Protein AF-A0A939KUZ9-F1 (afdb_monomer)

Sequence (72 aa):
MSKIDYVTMSDQQLRQYFLEHRYDEAAFKAYLDRRRARSPKIITTANDPDFDAKIIAAIRQQMSDNLNIPQQ

Mean predicted aligned error: 9.17 Å

pLDDT: mean 80.92, std 14.19, range [37.25, 95.5]

Solvent-accessible surface area (backbone atoms only — not comparable to full-atom values): 4570 Å² total; per-residue (Å²): 133,84,81,82,64,75,80,82,44,51,76,65,53,42,50,51,50,26,73,76,38,75,84,41,64,68,47,48,50,53,46,50,54,53,57,64,67,53,69,79,79,80,78,74,54,98,85,43,93,55,37,70,61,44,52,54,51,50,52,51,48,53,50,49,60,68,66,65,60,78,92,122

Radius of gyration: 16.59 Å; Cα contacts (8 Å, |Δi|>4): 26; chains: 1; bounding box: 35×27×45 Å

Foldseek 3Di:
DDPDDLPPDDLVRLVVVCVVCVVPVVSVVSNVVVVVVPDPDDQDDPPDPCVVVSVVVVVVVVVVVVVPDPPD

Structure (mmCIF, N/CA/C/O backbone):
data_AF-A0A939KUZ9-F1
#
_entry.id   AF-A0A939KUZ9-F1
#
loop_
_atom_site.group_PDB
_atom_site.id
_atom_site.type_symbol
_atom_site.label_atom_id
_atom_site.label_alt_id
_atom_site.label_comp_id
_atom_site.label_asym_id
_atom_site.label_entity_id
_atom_site.label_seq_id
_atom_site.pdbx_PDB_ins_code
_atom_site.Cartn_x
_atom_site.Cartn_y
_atom_site.Cartn_z
_atom_site.occupancy
_atom_site.B_iso_or_equiv
_atom_site.auth_seq_id
_atom_site.auth_comp_id
_atom_site.auth_asym_id
_atom_site.auth_atom_id
_atom_site.pdbx_PDB_model_num
ATOM 1 N N . MET A 1 1 ? -21.792 3.646 23.926 1.00 41.09 1 MET A N 1
ATOM 2 C CA . MET A 1 1 ? -20.637 3.249 23.093 1.00 41.09 1 MET A CA 1
ATOM 3 C C . MET A 1 1 ? -20.845 3.833 21.710 1.00 41.09 1 MET A C 1
ATOM 5 O O . MET A 1 1 ? -21.742 3.381 21.006 1.00 41.09 1 MET A O 1
ATOM 9 N N . SER A 1 2 ? -20.108 4.886 21.363 1.00 54.03 2 SER A N 1
ATOM 10 C CA . SER A 1 2 ? -20.151 5.456 20.014 1.00 54.03 2 SER A CA 1
ATOM 11 C C . SER A 1 2 ? -19.521 4.453 19.055 1.00 54.03 2 SER A C 1
ATOM 13 O O . SER A 1 2 ? -18.377 4.053 19.255 1.00 54.03 2 SER A O 1
ATOM 15 N N . LYS A 1 3 ? -20.284 3.989 18.061 1.00 63.62 3 LYS A N 1
ATOM 16 C CA . LYS A 1 3 ? -19.748 3.137 16.998 1.00 63.62 3 LYS A CA 1
ATOM 17 C C . LYS A 1 3 ? -18.777 3.988 16.185 1.00 63.62 3 LYS A C 1
ATOM 19 O O . LYS A 1 3 ? -19.197 4.969 15.581 1.00 63.62 3 LYS A O 1
ATOM 24 N N . ILE A 1 4 ? -17.494 3.642 16.223 1.00 72.00 4 ILE A N 1
ATOM 25 C CA . ILE A 1 4 ? -16.493 4.220 15.327 1.00 72.00 4 ILE A CA 1
ATOM 26 C C . ILE A 1 4 ? -16.886 3.804 13.905 1.00 72.00 4 ILE A C 1
ATOM 28 O O . ILE A 1 4 ? -17.059 2.615 13.634 1.00 72.00 4 ILE A O 1
ATOM 32 N N . ASP A 1 5 ? -17.071 4.773 13.012 1.00 77.69 5 ASP A N 1
ATOM 33 C CA . ASP A 1 5 ? -17.377 4.503 11.609 1.00 77.69 5 ASP A CA 1
ATOM 34 C C . 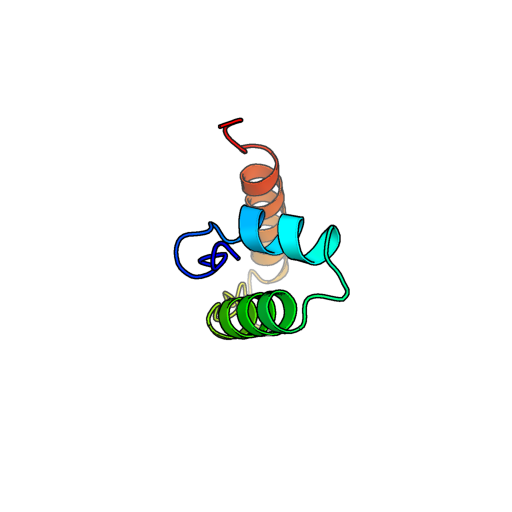ASP A 1 5 ? -16.085 4.481 10.785 1.00 77.69 5 ASP A C 1
ATOM 36 O O . ASP A 1 5 ? -15.592 5.505 10.312 1.00 77.69 5 ASP A O 1
ATOM 40 N N . TYR A 1 6 ? -15.533 3.282 10.606 1.00 77.44 6 TYR A N 1
ATOM 41 C CA . TYR A 1 6 ? -14.319 3.060 9.818 1.00 77.44 6 TYR A CA 1
ATOM 42 C C . TYR A 1 6 ? -14.512 3.304 8.308 1.00 77.44 6 TYR A C 1
ATOM 44 O O . TYR A 1 6 ? -13.524 3.374 7.574 1.00 77.44 6 TYR A O 1
ATOM 52 N N . VAL A 1 7 ? -15.755 3.413 7.818 1.00 71.50 7 VAL A N 1
ATOM 53 C CA . VAL A 1 7 ? -16.060 3.605 6.388 1.00 71.50 7 VAL A CA 1
ATOM 54 C C . VAL A 1 7 ? -15.790 5.047 5.971 1.00 71.50 7 VAL A C 1
ATOM 56 O O . VAL A 1 7 ? -15.245 5.290 4.892 1.00 71.50 7 VAL A O 1
ATOM 59 N N . THR A 1 8 ? -16.132 5.994 6.845 1.00 79.69 8 THR A N 1
ATOM 60 C CA . THR A 1 8 ? -15.970 7.435 6.598 1.00 79.69 8 THR A CA 1
ATOM 61 C C . THR A 1 8 ? -14.536 7.924 6.797 1.00 79.69 8 THR A C 1
ATOM 63 O O . THR A 1 8 ? -14.171 8.969 6.260 1.00 79.69 8 THR A O 1
ATOM 66 N N . MET A 1 9 ? -13.699 7.157 7.505 1.00 82.75 9 MET A N 1
ATOM 67 C CA . MET A 1 9 ? -12.285 7.480 7.699 1.00 82.75 9 MET A CA 1
ATOM 68 C C . MET A 1 9 ? -11.493 7.416 6.389 1.00 82.75 9 MET A C 1
ATOM 70 O O . MET A 1 9 ? -11.668 6.518 5.555 1.00 82.75 9 MET A O 1
ATOM 74 N N . SER A 1 10 ? -10.551 8.349 6.237 1.00 81.50 10 SER A N 1
ATOM 75 C CA . SER A 1 10 ? -9.529 8.258 5.197 1.00 81.50 10 SER A CA 1
ATOM 76 C C . SER A 1 10 ? -8.607 7.058 5.447 1.00 81.50 10 SER A C 1
ATOM 78 O O . SER A 1 10 ? -8.476 6.567 6.570 1.00 81.50 10 SER A O 1
ATOM 80 N N . ASP A 1 11 ? -7.911 6.597 4.404 1.00 81.12 11 ASP A N 1
ATOM 81 C CA . ASP A 1 11 ? -6.945 5.495 4.529 1.00 81.12 11 ASP A CA 1
ATOM 82 C C . ASP A 1 11 ? -5.873 5.775 5.596 1.00 81.12 11 ASP A C 1
ATOM 84 O O . ASP A 1 11 ? -5.438 4.869 6.309 1.00 81.12 11 ASP A O 1
ATOM 88 N N . GLN A 1 12 ? -5.447 7.036 5.711 1.00 81.56 12 GLN A N 1
ATOM 89 C CA . GLN A 1 12 ? -4.454 7.463 6.694 1.00 81.56 12 GLN A CA 1
ATOM 90 C C . GLN A 1 12 ? -5.029 7.463 8.109 1.00 81.56 12 GLN A C 1
ATOM 92 O O . GLN A 1 12 ? -4.370 6.964 9.017 1.00 81.56 12 GLN A O 1
ATOM 97 N N . GLN A 1 13 ? -6.258 7.955 8.286 1.00 85.12 13 GLN A N 1
ATOM 98 C CA . GLN A 1 13 ? -6.940 7.961 9.582 1.00 85.12 13 GLN A CA 1
ATOM 99 C C . GLN A 1 13 ? -7.192 6.539 10.083 1.00 85.12 13 GLN A C 1
ATOM 101 O O . GLN A 1 13 ? -6.867 6.228 11.225 1.00 85.12 13 GLN A O 1
ATOM 106 N N . LEU A 1 14 ? -7.675 5.647 9.214 1.00 86.81 14 LEU A N 1
ATOM 107 C CA . LEU A 1 14 ? -7.900 4.246 9.561 1.00 86.81 14 LEU A CA 1
ATOM 108 C C . LEU A 1 14 ? -6.589 3.529 9.913 1.00 86.81 14 LEU A C 1
ATOM 110 O O . LEU A 1 14 ? -6.540 2.750 10.863 1.00 86.81 14 LEU A O 1
ATOM 114 N N . ARG A 1 15 ? -5.507 3.813 9.175 1.00 85.38 15 ARG A N 1
ATOM 115 C CA . ARG A 1 15 ? -4.173 3.280 9.479 1.00 85.38 15 ARG A CA 1
ATOM 116 C C . ARG A 1 15 ? -3.660 3.785 10.827 1.00 85.38 15 ARG A C 1
ATOM 118 O O . ARG A 1 15 ? -3.161 2.976 11.602 1.00 85.38 15 ARG A O 1
ATOM 125 N N . GLN A 1 16 ? -3.745 5.089 11.086 1.00 86.88 16 GLN A N 1
ATOM 126 C CA . GLN A 1 16 ? -3.281 5.694 12.335 1.00 86.88 16 GLN A CA 1
ATOM 127 C C . GLN A 1 16 ? -4.062 5.133 13.526 1.00 86.88 16 GLN A C 1
ATOM 129 O O . GLN A 1 16 ? -3.456 4.600 14.451 1.00 86.88 16 GLN A O 1
ATOM 134 N N . TYR A 1 17 ? -5.392 5.119 13.425 1.00 88.75 17 TYR A N 1
ATOM 135 C CA . TYR A 1 17 ? -6.275 4.550 14.437 1.00 88.75 17 TYR A CA 1
ATOM 136 C C . TYR A 1 17 ? -5.938 3.080 14.722 1.00 88.75 17 TYR A C 1
ATOM 138 O O . TYR A 1 17 ? -5.780 2.690 15.874 1.00 88.75 17 TYR A O 1
ATOM 146 N N . PHE A 1 18 ? -5.748 2.254 13.687 1.00 85.19 18 PHE A N 1
ATOM 147 C CA . PHE A 1 18 ? -5.332 0.861 13.872 1.00 85.19 18 PHE A CA 1
ATOM 148 C C . PHE A 1 18 ? -3.972 0.740 14.587 1.00 85.19 18 PHE A C 1
ATOM 150 O O . PHE A 1 18 ? -3.799 -0.122 15.449 1.00 85.19 18 PHE A O 1
ATOM 157 N N . LEU A 1 19 ? -2.995 1.591 14.253 1.00 86.38 19 LEU A N 1
ATOM 158 C CA . LEU A 1 19 ? -1.675 1.570 14.893 1.00 86.38 19 LEU A CA 1
ATOM 159 C C . LEU A 1 19 ? -1.731 1.966 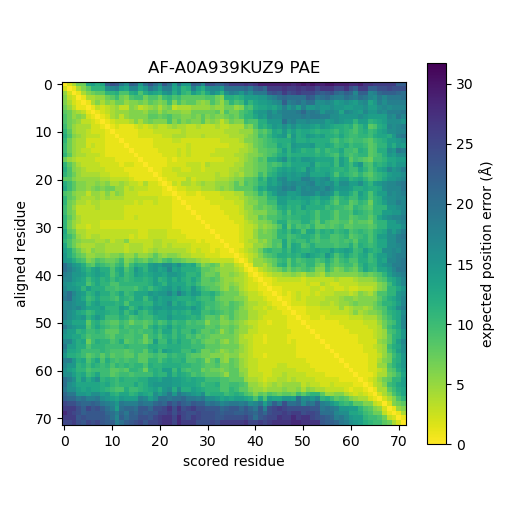16.372 1.00 86.38 19 LEU A C 1
ATOM 161 O O . LEU A 1 19 ? -0.935 1.440 17.157 1.00 86.38 19 LEU A O 1
ATOM 165 N N . GLU A 1 20 ? -2.653 2.858 16.729 1.00 88.50 20 GLU A N 1
ATOM 166 C CA . GLU A 1 20 ? -2.914 3.314 18.096 1.00 88.50 20 GLU A CA 1
ATOM 167 C C . GLU A 1 20 ? -3.797 2.332 18.878 1.00 88.50 20 GLU A C 1
ATOM 169 O O . GLU A 1 20 ? -3.690 2.247 20.101 1.00 88.50 20 GLU A O 1
ATOM 174 N N . HIS A 1 21 ? -4.661 1.568 18.205 1.00 88.44 21 HIS A N 1
ATOM 175 C CA . HIS A 1 21 ? -5.632 0.647 18.808 1.00 88.44 21 HIS A CA 1
ATOM 176 C C . HIS A 1 21 ? -5.450 -0.769 18.255 1.00 88.44 21 HIS A C 1
ATOM 178 O O . HIS A 1 21 ? -6.349 -1.372 17.676 1.00 88.44 21 HIS A O 1
ATOM 184 N N . ARG A 1 22 ? -4.254 -1.330 18.466 1.00 81.31 22 ARG A N 1
ATOM 185 C CA . ARG A 1 22 ? -3.834 -2.613 17.868 1.00 81.31 22 ARG A CA 1
ATOM 186 C C . ARG A 1 22 ? -4.645 -3.839 18.298 1.00 81.31 22 ARG A C 1
ATOM 188 O O . ARG A 1 22 ? -4.541 -4.872 17.647 1.00 81.31 22 ARG A O 1
ATOM 195 N N . TYR A 1 23 ? -5.415 -3.732 19.379 1.00 87.00 23 TYR A N 1
ATOM 196 C CA . TYR A 1 23 ? -6.303 -4.788 19.878 1.00 87.00 23 TYR A CA 1
ATOM 197 C C . TYR A 1 23 ? -7.751 -4.643 19.377 1.00 87.00 23 TYR A C 1
ATOM 199 O O . TYR A 1 23 ? -8.589 -5.485 19.686 1.00 87.00 23 TYR A O 1
ATOM 207 N N . ASP A 1 24 ? -8.062 -3.589 18.614 1.00 88.38 24 ASP A N 1
ATOM 208 C CA . ASP A 1 24 ? -9.364 -3.409 17.974 1.00 88.38 24 ASP A CA 1
ATOM 209 C C . ASP A 1 24 ? -9.429 -4.262 16.693 1.00 88.38 24 ASP A C 1
ATOM 211 O O . ASP A 1 24 ? -8.965 -3.872 15.616 1.00 88.38 24 ASP A O 1
ATOM 215 N N . GLU A 1 25 ? -9.996 -5.466 16.812 1.00 87.12 25 GLU A N 1
ATOM 216 C CA . GLU A 1 25 ? -10.168 -6.390 15.684 1.00 87.12 25 GLU A CA 1
ATOM 217 C C . GLU A 1 25 ? -11.038 -5.807 14.562 1.00 87.12 25 GLU A C 1
ATOM 219 O O . GLU A 1 25 ? -10.815 -6.118 13.387 1.00 87.12 25 GLU A O 1
ATOM 224 N N . ALA A 1 26 ? -12.008 -4.947 14.891 1.00 86.94 26 ALA A N 1
ATOM 225 C CA . ALA A 1 26 ? -12.866 -4.319 13.892 1.00 86.94 26 ALA A CA 1
ATOM 226 C C . ALA A 1 26 ? -12.064 -3.320 13.046 1.00 86.94 26 ALA A C 1
ATOM 228 O O . ALA A 1 26 ? -12.162 -3.341 11.815 1.00 86.94 26 ALA A O 1
ATOM 229 N N . ALA A 1 27 ? -11.198 -2.528 13.683 1.00 86.12 27 ALA A N 1
ATOM 230 C CA . ALA A 1 27 ? -10.268 -1.641 12.990 1.00 86.12 27 ALA A CA 1
ATOM 231 C C . ALA A 1 27 ? -9.254 -2.412 12.135 1.00 86.12 27 ALA A C 1
ATOM 233 O O . ALA A 1 27 ? -8.984 -2.030 10.993 1.00 86.12 27 ALA A O 1
ATOM 234 N N . PHE A 1 28 ? -8.729 -3.529 12.648 1.00 86.25 28 PHE A N 1
ATOM 235 C CA . PHE A 1 28 ? -7.819 -4.385 11.888 1.00 86.25 28 PHE A CA 1
ATOM 236 C C . PHE A 1 28 ? -8.481 -4.947 10.626 1.00 86.25 28 PHE A C 1
ATOM 238 O O . PHE A 1 28 ? -7.904 -4.884 9.536 1.00 86.25 28 PHE A O 1
ATOM 245 N N . LYS A 1 29 ? -9.712 -5.454 10.752 1.00 88.06 29 LYS A N 1
ATOM 246 C CA . LYS A 1 29 ? -10.472 -6.002 9.626 1.00 88.06 29 LYS A CA 1
ATOM 247 C C . LYS A 1 29 ? -10.795 -4.930 8.586 1.00 88.06 29 LYS A C 1
ATOM 249 O O . LYS A 1 29 ? -10.531 -5.145 7.405 1.00 88.06 29 LYS A O 1
ATOM 254 N N . ALA A 1 30 ? -11.257 -3.758 9.021 1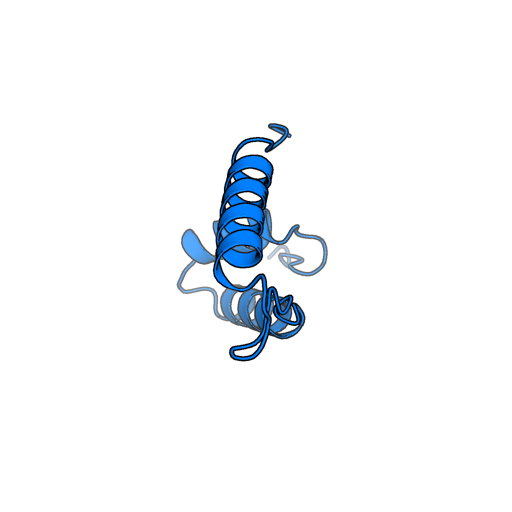.00 88.19 30 ALA A N 1
ATOM 255 C CA . ALA A 1 30 ? -11.520 -2.628 8.133 1.00 88.19 30 ALA A CA 1
ATOM 256 C C . ALA A 1 30 ? -10.256 -2.180 7.375 1.00 88.19 30 ALA A C 1
ATOM 258 O O . ALA A 1 30 ? -10.298 -1.963 6.162 1.00 88.19 30 ALA A O 1
ATOM 259 N N . TYR A 1 31 ? -9.110 -2.098 8.061 1.00 87.12 31 TYR A N 1
ATOM 260 C CA . TYR A 1 31 ? -7.831 -1.760 7.434 1.00 87.12 31 TYR A CA 1
ATOM 261 C C . TYR A 1 31 ? -7.397 -2.807 6.396 1.00 87.12 31 TYR A C 1
ATOM 263 O O . TYR A 1 31 ? -6.960 -2.450 5.298 1.00 87.12 31 TYR A O 1
ATOM 271 N N . LEU A 1 32 ? -7.531 -4.102 6.708 1.00 86.44 32 LEU A N 1
ATOM 272 C CA . LEU A 1 32 ? -7.188 -5.180 5.779 1.00 86.44 32 LEU A CA 1
ATOM 273 C C . LEU A 1 32 ? -8.079 -5.1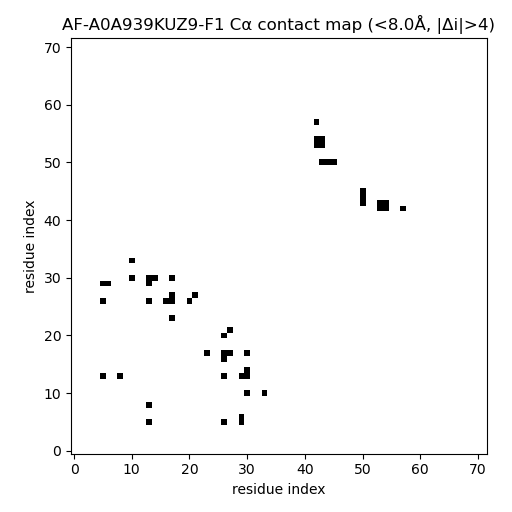96 4.538 1.00 86.44 32 LEU A C 1
ATOM 275 O O . LEU A 1 32 ? -7.552 -5.326 3.431 1.00 86.44 32 LEU A O 1
ATOM 279 N N . ASP A 1 33 ? -9.392 -5.051 4.701 1.00 87.44 33 ASP A N 1
ATOM 280 C CA . ASP A 1 33 ? -10.333 -5.039 3.578 1.00 87.44 33 ASP A CA 1
ATOM 281 C C . ASP A 1 33 ? -10.035 -3.872 2.634 1.00 87.44 33 ASP A C 1
ATOM 283 O O . ASP A 1 33 ? -9.954 -4.049 1.416 1.00 87.44 33 ASP A O 1
ATOM 287 N N . ARG A 1 34 ? -9.731 -2.695 3.187 1.00 83.31 34 ARG A N 1
ATOM 288 C CA . ARG A 1 34 ? -9.372 -1.512 2.399 1.00 83.31 34 ARG A CA 1
ATOM 289 C C . ARG A 1 34 ? -8.022 -1.656 1.699 1.00 83.31 34 ARG A C 1
ATOM 291 O O . ARG A 1 34 ? -7.873 -1.293 0.531 1.00 83.31 34 ARG A O 1
ATOM 298 N N . ARG A 1 35 ? -7.046 -2.272 2.372 1.00 82.88 35 ARG A N 1
ATOM 299 C CA . ARG A 1 35 ? -5.746 -2.604 1.777 1.00 82.88 35 ARG A CA 1
ATOM 300 C C . ARG A 1 35 ? -5.871 -3.622 0.641 1.00 82.88 35 ARG A C 1
ATOM 302 O O . ARG A 1 35 ? -5.122 -3.518 -0.321 1.00 82.88 35 ARG A O 1
ATOM 309 N N . ARG A 1 36 ? -6.794 -4.583 0.740 1.00 81.00 36 ARG A N 1
ATOM 310 C CA . ARG A 1 36 ? -7.082 -5.565 -0.321 1.00 81.00 36 ARG A CA 1
ATOM 311 C C . ARG A 1 36 ? -7.850 -4.950 -1.490 1.00 81.00 36 ARG A C 1
ATOM 313 O O . ARG A 1 36 ? -7.587 -5.311 -2.630 1.00 81.00 36 ARG A O 1
ATOM 320 N N . ALA A 1 37 ? -8.761 -4.016 -1.217 1.00 81.69 37 ALA A N 1
ATOM 321 C CA . ALA A 1 37 ? -9.502 -3.288 -2.247 1.00 81.69 37 ALA A CA 1
ATOM 322 C C . ALA A 1 37 ? -8.598 -2.365 -3.083 1.00 81.69 37 ALA A C 1
ATOM 324 O O . ALA A 1 37 ? -8.854 -2.158 -4.271 1.00 81.69 37 ALA A O 1
ATOM 325 N N . ARG A 1 38 ? -7.506 -1.843 -2.500 1.00 77.62 38 ARG A N 1
ATOM 326 C CA . ARG A 1 38 ? -6.444 -1.183 -3.269 1.00 77.62 38 ARG A CA 1
ATOM 327 C C . ARG A 1 38 ? -5.732 -2.217 -4.139 1.00 77.62 38 ARG A C 1
ATOM 329 O O . ARG A 1 38 ? -4.786 -2.871 -3.708 1.00 77.62 38 ARG A O 1
ATOM 336 N N . SER A 1 39 ? -6.165 -2.317 -5.391 1.00 72.62 39 SER A N 1
ATOM 337 C CA . SER A 1 39 ? -5.398 -3.024 -6.414 1.00 72.62 39 SER A CA 1
ATOM 338 C C . SER A 1 39 ? -4.007 -2.387 -6.501 1.00 72.62 39 SER A C 1
ATOM 340 O O . SER A 1 39 ? -3.918 -1.168 -6.694 1.00 72.62 39 SER A O 1
ATOM 342 N N . PRO A 1 40 ? -2.917 -3.153 -6.317 1.00 72.00 40 PRO A N 1
ATOM 343 C CA . PRO A 1 40 ? -1.583 -2.601 -6.463 1.00 72.00 40 PRO A CA 1
ATOM 344 C C . PRO A 1 40 ? -1.428 -2.068 -7.887 1.00 72.00 40 PRO A C 1
ATOM 346 O O . PRO A 1 40 ? -1.695 -2.769 -8.863 1.00 72.00 40 PRO A O 1
ATOM 349 N N . LYS A 1 41 ? -1.013 -0.805 -8.007 1.00 79.75 41 LYS A N 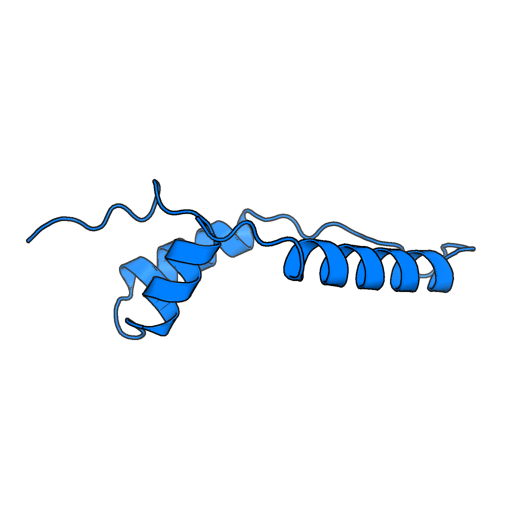1
ATOM 350 C CA . LYS A 1 41 ? -0.717 -0.206 -9.306 1.00 79.75 41 LYS A CA 1
ATOM 351 C C . LYS A 1 41 ? 0.541 -0.880 -9.851 1.00 79.75 41 LYS A C 1
ATOM 353 O O . LYS A 1 41 ? 1.614 -0.736 -9.272 1.00 79.75 41 LYS A O 1
ATOM 358 N N . ILE A 1 42 ? 0.401 -1.636 -10.936 1.00 84.56 42 ILE A N 1
ATOM 359 C CA . I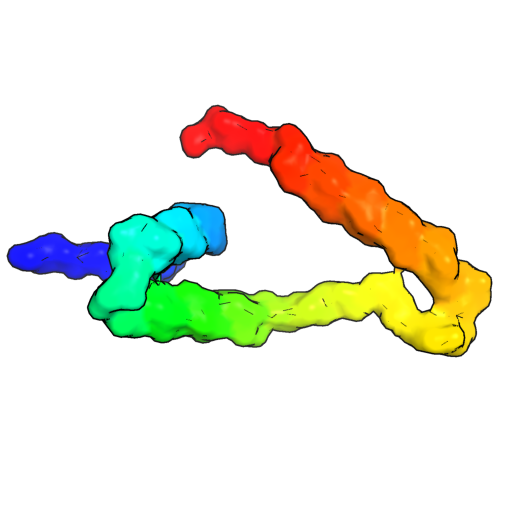LE A 1 42 ? 1.541 -2.239 -11.633 1.00 84.56 42 ILE A CA 1
ATOM 360 C C . ILE A 1 42 ? 2.344 -1.096 -12.262 1.00 84.56 42 ILE A C 1
ATOM 362 O O . ILE A 1 42 ? 1.821 -0.351 -13.088 1.00 84.56 42 ILE A O 1
ATOM 366 N N . ILE A 1 43 ? 3.592 -0.928 -11.824 1.00 87.94 43 ILE A N 1
ATOM 367 C CA . ILE A 1 43 ? 4.480 0.152 -12.282 1.00 87.94 43 ILE A CA 1
ATOM 368 C C . ILE A 1 43 ? 5.154 -0.219 -13.610 1.00 87.94 43 ILE A C 1
ATOM 370 O O . ILE A 1 43 ? 5.266 0.620 -14.499 1.00 87.94 43 ILE A O 1
ATOM 374 N N . THR A 1 44 ? 5.613 -1.465 -13.742 1.00 92.50 44 THR A N 1
ATOM 375 C CA . THR A 1 44 ? 6.302 -1.9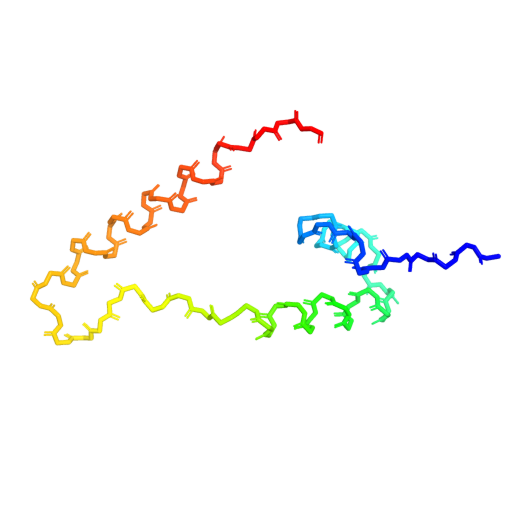94 -14.929 1.00 92.50 44 THR A CA 1
ATOM 376 C C . THR A 1 44 ? 6.326 -3.533 -14.890 1.00 92.50 44 THR A C 1
ATOM 378 O O . THR A 1 44 ? 5.893 -4.133 -13.901 1.00 92.50 44 THR A O 1
ATOM 381 N N . THR A 1 45 ? 6.812 -4.180 -15.953 1.00 92.19 45 THR A N 1
ATOM 382 C CA . THR A 1 45 ? 6.998 -5.641 -16.054 1.00 92.19 45 THR A CA 1
ATOM 383 C C . THR A 1 45 ? 8.435 -5.972 -16.455 1.00 92.19 45 THR A C 1
ATOM 385 O O . THR A 1 45 ? 9.114 -5.133 -17.032 1.00 92.19 45 THR A O 1
ATOM 388 N N . ALA A 1 46 ? 8.912 -7.189 -16.182 1.00 89.25 46 ALA A N 1
ATOM 389 C CA . ALA A 1 46 ? 10.322 -7.556 -16.382 1.00 89.25 46 ALA A CA 1
ATOM 390 C C . ALA A 1 46 ? 10.842 -7.405 -17.829 1.00 89.25 46 ALA A C 1
ATOM 392 O O . ALA A 1 46 ? 12.043 -7.270 -18.025 1.00 89.25 46 ALA A O 1
ATOM 393 N N . ASN A 1 47 ? 9.953 -7.410 -18.828 1.00 93.81 47 ASN A N 1
ATOM 394 C CA . ASN A 1 47 ? 10.311 -7.271 -20.245 1.00 93.81 47 ASN A CA 1
ATOM 395 C C . ASN A 1 47 ? 10.175 -5.827 -20.761 1.00 93.81 47 ASN A C 1
ATOM 397 O O . ASN A 1 47 ? 10.245 -5.599 -21.966 1.00 93.81 47 ASN A O 1
ATOM 401 N N . ASP A 1 48 ? 9.908 -4.864 -19.878 1.00 93.50 48 ASP A N 1
ATOM 402 C CA . ASP A 1 48 ? 9.739 -3.464 -20.250 1.00 93.50 48 ASP A CA 1
ATOM 403 C C . ASP A 1 48 ? 11.107 -2.832 -20.575 1.00 93.50 48 ASP A C 1
ATOM 405 O O . ASP A 1 48 ? 11.980 -2.820 -19.705 1.00 93.50 48 ASP A O 1
ATOM 409 N N . PRO A 1 49 ? 11.319 -2.285 -21.788 1.00 94.06 49 PRO A N 1
ATOM 410 C CA . PRO A 1 49 ? 12.582 -1.638 -22.149 1.00 94.06 49 PRO A CA 1
ATOM 411 C C . PRO A 1 49 ? 12.962 -0.469 -21.229 1.00 94.06 49 PRO A C 1
ATOM 413 O O . PRO A 1 49 ? 14.144 -0.187 -21.057 1.00 94.06 49 PRO A O 1
ATOM 416 N N . ASP A 1 50 ? 11.972 0.177 -20.604 1.00 95.50 50 ASP A N 1
ATOM 417 C CA . ASP A 1 50 ? 12.159 1.311 -19.696 1.00 95.50 50 ASP A CA 1
ATOM 418 C C . ASP A 1 50 ? 12.042 0.900 -18.219 1.00 95.50 50 ASP A C 1
ATOM 420 O O . ASP A 1 50 ? 11.712 1.735 -17.369 1.00 95.50 50 ASP A O 1
ATOM 424 N N . PHE A 1 51 ? 12.255 -0.384 -17.896 1.00 92.69 51 PHE A N 1
ATOM 425 C CA . PHE A 1 51 ? 12.055 -0.946 -16.555 1.00 92.69 51 PHE A CA 1
ATOM 426 C C . PHE A 1 51 ? 12.646 -0.059 -15.452 1.00 92.69 51 PHE A C 1
ATOM 428 O O . PHE A 1 51 ? 11.908 0.436 -14.597 1.00 92.69 51 PHE A O 1
ATOM 435 N N . ASP A 1 52 ? 13.948 0.221 -15.520 1.00 94.00 52 ASP A N 1
ATOM 436 C CA . ASP A 1 52 ? 14.651 0.997 -14.496 1.00 94.00 52 ASP A CA 1
ATOM 437 C C . ASP A 1 52 ? 14.125 2.435 -14.393 1.00 94.00 52 ASP A C 1
ATOM 439 O O . ASP A 1 52 ? 13.892 2.950 -13.295 1.00 94.00 52 ASP A O 1
ATOM 443 N N . ALA A 1 53 ? 13.869 3.083 -15.533 1.00 95.12 53 ALA A N 1
ATOM 444 C CA . ALA A 1 53 ? 13.372 4.455 -15.576 1.00 95.12 53 ALA A CA 1
ATOM 445 C C . ALA A 1 53 ? 11.977 4.574 -14.942 1.00 95.12 53 ALA A C 1
ATOM 447 O O . ALA A 1 53 ? 11.720 5.503 -14.169 1.00 95.12 53 ALA A O 1
ATOM 448 N N . LYS A 1 54 ? 11.090 3.608 -15.210 1.00 93.94 54 LYS A N 1
ATOM 449 C CA . LYS A 1 54 ? 9.738 3.550 -14.636 1.00 93.94 54 LYS A CA 1
ATOM 450 C C . LYS A 1 54 ? 9.761 3.291 -13.133 1.00 93.94 54 LYS A C 1
ATOM 452 O O . LYS A 1 54 ? 8.993 3.923 -12.407 1.00 93.94 54 LYS A O 1
ATOM 457 N N . ILE A 1 55 ? 10.664 2.434 -12.651 1.00 92.75 55 ILE A N 1
ATOM 458 C CA . ILE A 1 55 ? 10.857 2.216 -11.210 1.00 92.75 55 ILE A CA 1
ATOM 459 C C . ILE A 1 55 ? 11.312 3.512 -10.530 1.00 92.75 55 ILE A C 1
ATOM 461 O O . ILE A 1 55 ? 10.693 3.941 -9.555 1.00 92.75 55 ILE A O 1
ATOM 465 N N . ILE A 1 56 ? 12.338 4.182 -11.064 1.00 93.94 56 ILE A N 1
ATOM 466 C CA . ILE A 1 56 ? 12.856 5.436 -10.493 1.00 93.94 56 ILE A CA 1
ATOM 467 C C . ILE A 1 56 ? 11.776 6.526 -10.489 1.00 93.94 56 ILE A C 1
ATOM 469 O O . ILE A 1 56 ? 11.611 7.228 -9.487 1.00 93.94 56 ILE A O 1
ATOM 473 N N . ALA A 1 57 ? 11.019 6.666 -11.580 1.00 93.31 57 ALA A N 1
ATOM 474 C CA . ALA A 1 57 ? 9.931 7.636 -11.675 1.00 93.31 57 ALA A CA 1
ATOM 475 C C . ALA A 1 57 ? 8.826 7.364 -10.643 1.00 93.31 57 ALA A C 1
ATOM 477 O O . ALA A 1 57 ? 8.383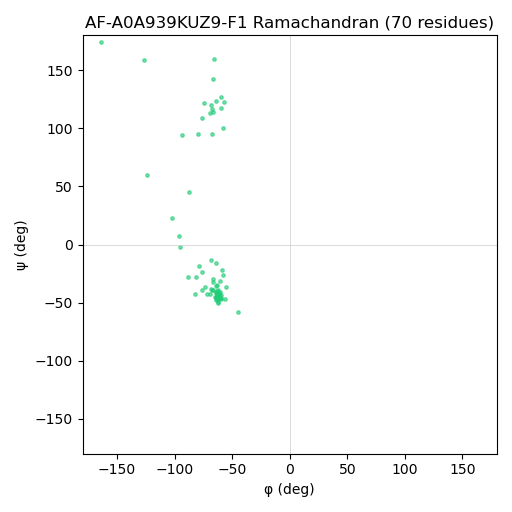 8.291 -9.965 1.00 93.31 57 ALA A O 1
ATOM 478 N N . ALA A 1 58 ? 8.430 6.101 -10.465 1.00 90.19 58 ALA A N 1
ATOM 479 C CA . ALA A 1 58 ? 7.414 5.725 -9.488 1.00 90.19 58 ALA A CA 1
ATOM 480 C C . ALA A 1 58 ? 7.874 5.948 -8.041 1.00 90.19 58 ALA A C 1
ATOM 482 O O . ALA A 1 58 ? 7.089 6.426 -7.224 1.00 90.19 58 ALA A O 1
ATOM 483 N N . ILE A 1 59 ? 9.144 5.669 -7.726 1.00 89.12 59 ILE A N 1
ATOM 484 C CA . ILE A 1 59 ? 9.718 5.963 -6.405 1.00 89.12 59 ILE A CA 1
ATOM 485 C C . ILE A 1 59 ? 9.695 7.472 -6.142 1.00 89.12 59 ILE A C 1
ATOM 487 O O . ILE A 1 59 ? 9.247 7.898 -5.078 1.00 89.12 59 ILE A O 1
ATOM 491 N N . ARG A 1 60 ? 10.124 8.291 -7.113 1.00 90.75 60 ARG A N 1
ATOM 492 C CA . ARG A 1 60 ? 10.086 9.759 -6.994 1.00 90.75 60 ARG A CA 1
ATOM 493 C C . ARG A 1 60 ? 8.666 10.264 -6.784 1.00 90.75 60 ARG A C 1
ATOM 495 O O . ARG A 1 60 ? 8.446 11.058 -5.878 1.00 90.75 60 ARG A O 1
ATOM 502 N N . GLN A 1 61 ? 7.711 9.763 -7.565 1.00 87.44 61 GLN A N 1
ATOM 503 C CA . GLN A 1 61 ? 6.304 10.113 -7.413 1.00 87.44 61 GLN A CA 1
ATOM 504 C C . GLN A 1 61 ? 5.784 9.738 -6.021 1.00 87.44 61 GLN A C 1
ATOM 506 O O . GLN A 1 61 ? 5.186 10.574 -5.357 1.00 87.44 61 GLN A O 1
ATOM 511 N N . GLN A 1 62 ? 6.065 8.526 -5.536 1.00 84.56 62 GLN A N 1
ATOM 512 C CA . GLN A 1 62 ? 5.643 8.096 -4.202 1.00 84.56 62 GLN A CA 1
ATOM 513 C C . GLN A 1 62 ? 6.262 8.957 -3.094 1.00 84.56 62 GLN A C 1
ATOM 515 O O . GLN A 1 62 ? 5.593 9.269 -2.110 1.00 84.56 62 GLN A O 1
ATOM 520 N N . MET A 1 63 ? 7.533 9.340 -3.231 1.00 84.19 63 MET A N 1
ATOM 521 C CA . MET A 1 63 ? 8.183 10.261 -2.300 1.00 84.19 63 MET A CA 1
ATOM 522 C C . MET A 1 63 ? 7.505 11.631 -2.337 1.00 84.19 63 MET A C 1
ATOM 524 O O . MET A 1 63 ? 7.156 12.149 -1.285 1.00 84.19 63 MET A O 1
ATOM 528 N N . SER A 1 64 ? 7.246 12.191 -3.518 1.00 83.50 64 SER A N 1
ATOM 529 C CA . SER A 1 64 ? 6.537 13.466 -3.659 1.00 83.50 64 SER A CA 1
ATOM 530 C C . SER A 1 64 ? 5.118 13.421 -3.092 1.00 83.50 64 SER A C 1
ATOM 532 O O . SER A 1 64 ? 4.758 14.323 -2.346 1.00 83.50 64 SER A O 1
ATOM 534 N N . ASP A 1 65 ? 4.343 12.371 -3.361 1.00 79.56 65 ASP A N 1
ATOM 535 C CA . ASP A 1 65 ? 2.987 12.193 -2.821 1.00 79.56 65 ASP A CA 1
ATOM 536 C C . ASP A 1 65 ? 3.003 12.060 -1.287 1.00 79.56 65 ASP A C 1
ATOM 538 O O . ASP A 1 65 ? 2.118 12.567 -0.603 1.00 79.56 65 ASP A O 1
ATOM 542 N N . ASN A 1 66 ? 4.041 11.424 -0.731 1.00 70.50 66 ASN A N 1
ATOM 543 C CA . ASN A 1 66 ? 4.245 11.329 0.715 1.00 70.50 66 ASN A CA 1
ATOM 544 C C . ASN A 1 66 ? 4.781 12.623 1.350 1.00 70.50 66 ASN A C 1
ATOM 546 O O . ASN A 1 66 ? 4.619 12.790 2.553 1.00 70.50 66 ASN A O 1
ATOM 550 N N . LEU A 1 67 ? 5.453 13.505 0.601 1.00 59.59 67 LEU A N 1
ATOM 551 C CA . LEU A 1 67 ? 5.912 14.812 1.093 1.00 59.59 67 LEU A CA 1
ATOM 552 C C . LEU A 1 67 ? 4.853 15.908 0.905 1.00 59.59 67 LEU A C 1
ATOM 554 O O . LEU A 1 67 ? 4.809 16.849 1.692 1.00 59.59 67 LEU A O 1
ATOM 558 N N . ASN A 1 68 ? 3.982 15.785 -0.096 1.00 49.38 68 ASN A N 1
ATOM 559 C CA . ASN A 1 68 ? 2.896 16.719 -0.382 1.00 49.38 68 ASN A CA 1
ATOM 560 C C . ASN A 1 68 ? 1.628 16.369 0.409 1.00 49.38 68 ASN A C 1
ATOM 562 O O . ASN A 1 68 ? 0.526 16.341 -0.137 1.00 49.38 68 ASN A O 1
ATOM 566 N N . ILE A 1 69 ? 1.791 16.073 1.700 1.00 46.94 69 ILE A N 1
ATOM 567 C CA . ILE A 1 69 ? 0.669 15.920 2.621 1.00 46.94 69 ILE A CA 1
ATOM 568 C C . ILE A 1 69 ? 0.174 17.338 2.941 1.00 46.94 69 ILE A C 1
ATOM 570 O O . ILE A 1 69 ? 0.887 18.064 3.641 1.00 46.94 69 ILE A O 1
ATOM 574 N N . PRO A 1 70 ? -1.005 17.790 2.471 1.00 39.91 70 PRO A N 1
ATOM 575 C CA . PRO A 1 70 ? -1.653 18.912 3.123 1.00 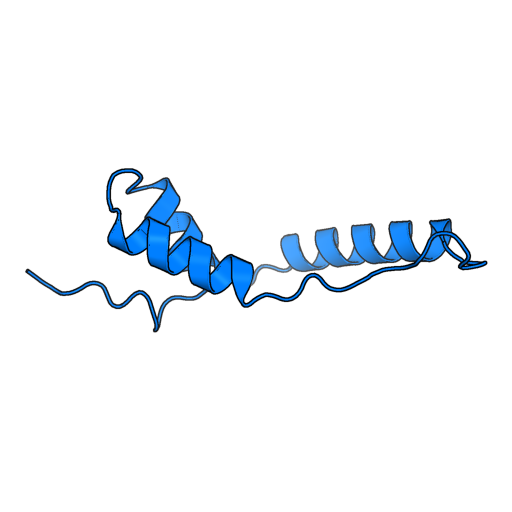39.91 70 PRO A CA 1
ATOM 576 C C . PRO A 1 70 ? -1.901 18.496 4.575 1.00 39.91 70 PRO A C 1
ATOM 578 O O . PRO A 1 70 ? -2.599 17.521 4.843 1.00 39.91 70 PRO A O 1
ATOM 581 N N . GLN A 1 71 ? -1.271 19.218 5.499 1.00 37.62 71 GLN A N 1
ATOM 582 C CA . GLN A 1 71 ? -1.661 19.240 6.903 1.00 37.62 71 GLN A CA 1
ATOM 583 C C . GLN A 1 71 ? -3.121 19.714 6.931 1.00 37.62 71 GLN A C 1
ATOM 585 O O . GLN A 1 71 ? -3.386 20.900 6.724 1.00 37.62 71 GLN A O 1
ATOM 590 N N . GLN A 1 72 ? -4.059 18.783 7.074 1.00 37.25 72 GLN A N 1
ATOM 591 C CA . GLN A 1 72 ? -5.463 19.058 7.371 1.00 37.25 72 GLN A CA 1
ATOM 592 C C . GLN A 1 72 ? -5.809 18.344 8.668 1.00 37.25 72 GLN A C 1
ATOM 594 O O . GLN A 1 72 ? -5.543 17.122 8.744 1.00 37.25 72 GLN A O 1
#

Secondary structure (DSSP, 8-state):
-----TTTS-HHHHHHHHHH-TT-HHHHHHHHHHHHHS-------TT-TTHHHHHHHHHHHHHHHHH-----